Protein AF-A0A8T6NMI8-F1 (afdb_monomer_lite)

Secondary structure (DSSP, 8-state):
--HHHHHHHHHHS-HHHHHHHH---HHHHHHHHH-SS----HHHHHHHHHHHHHH-TTTT--

Sequence (62 aa):
MEVKEIKYLLSDRNLREVSRRTGVSYSTLRNITSNPDPDPSVKTVNKLMEYFSMTCPGLHNG

Foldseek 3Di:
DDLVVLLVVLVPDDLVVLCVQLVPDSVLSCQSNVPPDDDDDPSSVVSSVVVCVVVPVPPVPD

Structure (mmCIF, N/CA/C/O backbone):
data_AF-A0A8T6NMI8-F1
#
_entry.id   AF-A0A8T6NMI8-F1
#
loop_
_atom_site.group_PDB
_atom_site.id
_atom_site.type_symbol
_atom_site.label_atom_id
_atom_site.label_alt_id
_atom_site.label_comp_id
_atom_site.label_asym_id
_atom_site.label_entity_id
_atom_site.label_seq_id
_atom_site.pdbx_PDB_ins_code
_atom_site.Cartn_x
_atom_site.Cartn_y
_atom_site.Cartn_z
_atom_site.occupancy
_atom_site.B_iso_or_equiv
_atom_site.auth_seq_id
_atom_site.auth_comp_id
_atom_site.auth_asym_id
_atom_site.auth_atom_id
_atom_site.pdbx_PDB_model_num
ATOM 1 N N . MET A 1 1 ? 10.897 -7.169 1.667 1.00 68.50 1 MET A N 1
ATOM 2 C CA . MET A 1 1 ? 9.999 -6.358 0.831 1.00 68.50 1 MET A CA 1
ATOM 3 C C . MET A 1 1 ? 10.013 -4.934 1.347 1.00 68.50 1 MET A C 1
ATOM 5 O O . MET A 1 1 ? 9.495 -4.671 2.429 1.00 68.50 1 MET A O 1
ATOM 9 N N . GLU A 1 2 ? 10.659 -4.041 0.613 1.00 79.19 2 GLU A N 1
ATOM 10 C CA . GLU A 1 2 ? 10.695 -2.611 0.926 1.00 79.19 2 GLU A CA 1
ATOM 11 C C . GLU A 1 2 ? 9.453 -1.880 0.384 1.00 79.19 2 GLU A C 1
ATOM 13 O O . GLU A 1 2 ? 8.786 -2.340 -0.546 1.00 79.19 2 GLU A O 1
ATOM 18 N N . VAL A 1 3 ? 9.155 -0.685 0.913 1.00 80.44 3 VAL A N 1
ATOM 19 C CA . VAL A 1 3 ? 8.048 0.163 0.417 1.00 80.44 3 VAL A CA 1
ATOM 20 C C . VAL A 1 3 ? 8.216 0.493 -1.076 1.00 80.44 3 VAL A C 1
ATOM 22 O O . VAL A 1 3 ? 7.230 0.589 -1.808 1.00 80.44 3 VAL A O 1
ATOM 25 N N . LYS A 1 4 ? 9.462 0.590 -1.560 1.00 81.81 4 LYS A N 1
ATOM 26 C CA . LYS A 1 4 ? 9.780 0.779 -2.984 1.00 81.81 4 LYS A CA 1
ATOM 27 C C . LYS A 1 4 ? 9.343 -0.404 -3.856 1.00 81.81 4 LYS A C 1
ATOM 29 O O . LYS A 1 4 ? 8.789 -0.178 -4.929 1.00 81.81 4 LYS A O 1
ATOM 34 N N . GLU A 1 5 ? 9.522 -1.642 -3.394 1.00 84.00 5 GLU A N 1
ATOM 35 C CA . GLU A 1 5 ? 9.027 -2.832 -4.106 1.00 84.00 5 GLU A CA 1
ATOM 36 C C . GLU A 1 5 ? 7.499 -2.858 -4.133 1.00 84.00 5 GLU A C 1
ATOM 38 O O . GLU A 1 5 ? 6.899 -3.077 -5.182 1.00 84.00 5 GLU A O 1
ATOM 43 N N . ILE A 1 6 ? 6.854 -2.558 -3.000 1.00 85.44 6 ILE A N 1
ATOM 44 C CA . ILE A 1 6 ? 5.389 -2.458 -2.911 1.00 85.44 6 ILE A CA 1
ATOM 45 C C . ILE A 1 6 ? 4.863 -1.422 -3.906 1.00 85.44 6 ILE A C 1
ATOM 47 O O . ILE A 1 6 ? 3.882 -1.675 -4.602 1.00 85.44 6 ILE A O 1
ATOM 51 N N . LYS A 1 7 ? 5.525 -0.267 -4.007 1.00 87.44 7 LYS A N 1
ATOM 52 C CA . LYS A 1 7 ? 5.184 0.782 -4.972 1.00 87.44 7 LYS A CA 1
ATOM 53 C C . LYS A 1 7 ? 5.296 0.292 -6.417 1.00 87.44 7 LYS A C 1
ATOM 55 O O . LYS A 1 7 ? 4.400 0.569 -7.216 1.00 87.44 7 LYS A O 1
ATOM 60 N N . TYR A 1 8 ? 6.360 -0.437 -6.747 1.00 86.56 8 TYR A N 1
ATOM 61 C CA . TYR A 1 8 ? 6.545 -1.019 -8.076 1.00 86.56 8 TYR A CA 1
ATOM 62 C C . TYR A 1 8 ? 5.440 -2.036 -8.400 1.00 86.56 8 TYR A C 1
ATOM 64 O O . TYR A 1 8 ? 4.747 -1.900 -9.406 1.00 86.56 8 TYR A O 1
ATOM 72 N N . LEU A 1 9 ? 5.181 -2.975 -7.486 1.00 86.75 9 LEU A N 1
ATOM 73 C CA . LEU A 1 9 ? 4.134 -3.992 -7.625 1.00 86.75 9 LEU A CA 1
ATOM 74 C C . LEU A 1 9 ? 2.724 -3.397 -7.705 1.00 86.75 9 LEU A C 1
ATOM 76 O O . LEU A 1 9 ? 1.866 -3.919 -8.413 1.00 86.75 9 LEU A O 1
ATOM 80 N N . LEU A 1 10 ? 2.463 -2.311 -6.976 1.00 87.75 10 LEU A N 1
ATOM 81 C CA . LEU A 1 10 ? 1.195 -1.591 -7.061 1.00 87.75 10 LEU A CA 1
ATOM 82 C C . LEU A 1 10 ? 1.035 -0.858 -8.393 1.00 87.75 10 LEU A C 1
ATOM 84 O O . LEU A 1 10 ? -0.088 -0.763 -8.877 1.00 87.75 10 LEU A O 1
ATOM 88 N N . SER A 1 11 ? 2.123 -0.353 -8.979 1.00 85.50 11 SER A N 1
ATOM 89 C CA . SER A 1 11 ? 2.078 0.391 -10.246 1.00 85.50 11 SER A CA 1
ATOM 90 C C . SER A 1 11 ? 1.730 -0.503 -11.438 1.00 85.50 11 SER A C 1
ATOM 92 O O . SER A 1 11 ? 1.085 -0.039 -12.373 1.00 85.50 11 SER A O 1
ATOM 94 N N . ASP A 1 12 ? 2.105 -1.781 -11.381 1.00 84.69 12 ASP A N 1
ATOM 95 C CA . ASP A 1 12 ? 1.773 -2.783 -12.401 1.00 84.69 12 ASP A CA 1
ATOM 96 C C . ASP A 1 12 ? 0.353 -3.372 -12.234 1.00 84.69 12 ASP A C 1
ATOM 98 O O . ASP A 1 12 ? -0.220 -3.951 -13.156 1.00 84.69 12 ASP A O 1
ATOM 102 N N . ARG A 1 13 ? -0.274 -3.201 -11.061 1.00 84.12 13 ARG A N 1
ATOM 103 C CA . ARG A 1 13 ? -1.560 -3.833 -10.731 1.00 84.12 13 ARG A CA 1
ATOM 104 C C . ARG A 1 13 ? -2.748 -2.879 -10.736 1.00 84.12 13 ARG A C 1
ATOM 106 O O . ARG A 1 13 ? -2.659 -1.674 -10.524 1.00 84.12 13 ARG A O 1
ATOM 113 N N . ASN A 1 14 ? -3.938 -3.465 -10.876 1.00 89.94 14 ASN A N 1
ATOM 114 C CA . ASN A 1 14 ? -5.186 -2.726 -10.741 1.00 89.94 14 ASN A CA 1
ATOM 115 C C . ASN A 1 14 ? -5.458 -2.363 -9.270 1.00 89.94 14 ASN A C 1
ATOM 117 O O . ASN A 1 14 ? -5.932 -3.188 -8.484 1.00 89.94 14 ASN A O 1
ATOM 121 N N . LEU A 1 15 ? -5.223 -1.097 -8.917 1.00 90.50 15 LEU A N 1
ATOM 122 C CA . LEU A 1 15 ? -5.416 -0.572 -7.562 1.00 90.50 15 LEU A CA 1
ATOM 123 C C . LEU A 1 15 ? -6.841 -0.775 -7.015 1.00 90.50 15 LEU A C 1
ATOM 125 O O . LEU A 1 15 ? -7.011 -0.882 -5.803 1.00 90.50 15 LEU A O 1
ATOM 129 N N . ARG A 1 16 ? -7.878 -0.855 -7.867 1.00 91.31 16 ARG A N 1
ATOM 130 C CA . ARG A 1 16 ? -9.253 -1.134 -7.403 1.00 91.31 16 ARG A CA 1
ATOM 131 C C . ARG A 1 16 ? -9.390 -2.555 -6.868 1.00 91.31 16 ARG A C 1
ATOM 133 O O . ARG A 1 16 ? -10.009 -2.752 -5.827 1.00 91.31 16 ARG A O 1
ATOM 140 N N . GLU A 1 17 ? -8.796 -3.527 -7.552 1.00 90.69 17 GLU A N 1
ATOM 141 C CA . GLU A 1 17 ? -8.819 -4.925 -7.110 1.00 90.69 17 GLU A CA 1
ATOM 142 C C . GLU A 1 17 ? -7.952 -5.115 -5.861 1.00 90.69 17 GLU A C 1
ATOM 144 O O . GLU A 1 17 ? -8.377 -5.748 -4.895 1.00 90.69 17 GLU A O 1
ATOM 149 N N . VAL A 1 18 ? -6.773 -4.484 -5.824 1.00 90.88 18 VAL A N 1
ATOM 150 C CA . VAL A 1 18 ? -5.921 -4.502 -4.625 1.00 90.88 18 VAL A CA 1
ATOM 151 C C . VAL A 1 18 ? -6.661 -3.887 -3.437 1.00 90.88 18 VAL A C 1
ATOM 153 O O . VAL A 1 18 ? -6.665 -4.465 -2.352 1.00 90.88 18 VAL A O 1
ATOM 156 N N . SER A 1 19 ? -7.352 -2.762 -3.635 1.00 93.19 19 SER A N 1
ATOM 157 C CA . SER A 1 19 ? -8.161 -2.129 -2.590 1.00 93.19 19 SER A CA 1
ATOM 158 C C . SER A 1 19 ? -9.250 -3.065 -2.064 1.00 93.19 19 SER A C 1
ATOM 160 O O . SER A 1 19 ? -9.393 -3.220 -0.851 1.00 93.19 19 SER A O 1
ATOM 162 N N . ARG A 1 20 ? -9.958 -3.759 -2.963 1.00 92.06 20 ARG A N 1
ATOM 163 C CA . ARG A 1 20 ? -11.013 -4.713 -2.604 1.00 92.06 20 ARG A CA 1
ATOM 164 C C . ARG A 1 20 ? -10.484 -5.906 -1.807 1.00 92.06 20 ARG A C 1
ATOM 166 O O . ARG A 1 20 ? -11.121 -6.309 -0.840 1.00 92.06 20 ARG A O 1
ATOM 173 N N . ARG A 1 21 ? -9.337 -6.467 -2.199 1.00 91.38 21 ARG A N 1
ATOM 174 C CA . ARG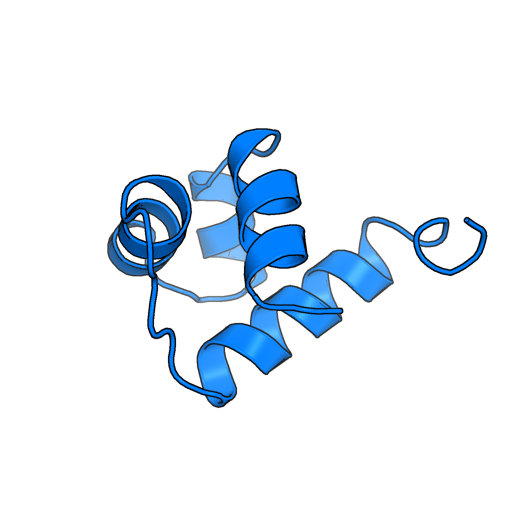 A 1 21 ? -8.763 -7.662 -1.558 1.00 91.38 21 ARG A CA 1
ATOM 175 C C . ARG A 1 21 ? -8.048 -7.365 -0.243 1.00 91.38 21 ARG A C 1
ATOM 177 O O . ARG A 1 21 ? -8.137 -8.154 0.686 1.00 91.38 21 ARG A O 1
ATOM 184 N N . THR A 1 22 ? -7.361 -6.228 -0.150 1.00 90.31 22 THR A N 1
ATOM 185 C CA . THR A 1 22 ? -6.587 -5.847 1.050 1.00 90.31 22 THR A CA 1
ATOM 186 C C . THR A 1 22 ? -7.394 -5.024 2.058 1.00 90.31 22 THR A C 1
ATOM 188 O O . THR A 1 22 ? -6.997 -4.842 3.218 1.00 90.31 22 THR A O 1
ATOM 191 N N . GLY A 1 23 ? -8.524 -4.463 1.619 1.00 92.06 23 GLY A N 1
ATOM 192 C CA . GLY A 1 23 ? -9.283 -3.472 2.376 1.00 92.06 23 GLY A CA 1
ATOM 193 C C . GLY A 1 23 ? -8.492 -2.185 2.635 1.00 92.06 23 GLY A C 1
ATOM 194 O O . GLY A 1 23 ? -8.788 -1.472 3.592 1.00 92.06 23 GLY A O 1
ATOM 195 N N . VAL A 1 24 ? -7.436 -1.919 1.860 1.00 92.25 24 VAL A N 1
ATOM 196 C CA . VAL A 1 24 ? -6.727 -0.633 1.853 1.00 92.25 24 VAL A CA 1
ATOM 197 C C . VAL A 1 24 ? -7.456 0.299 0.895 1.00 92.25 24 VAL A C 1
ATOM 199 O O . VAL A 1 24 ? -7.803 -0.097 -0.214 1.00 92.25 24 VAL A O 1
ATOM 202 N N . SER A 1 25 ? -7.699 1.544 1.289 1.00 92.25 25 SER A N 1
ATOM 203 C CA . SER A 1 25 ? -8.419 2.504 0.448 1.00 92.25 25 SER A CA 1
ATOM 204 C C . SER A 1 25 ? -7.668 2.794 -0.852 1.00 92.25 25 SER A C 1
ATOM 206 O O . SER A 1 25 ? -6.456 3.013 -0.839 1.00 92.25 25 SER A O 1
ATOM 208 N N . TYR A 1 26 ? -8.396 2.895 -1.966 1.00 91.31 26 TYR A N 1
ATOM 209 C CA . TYR A 1 2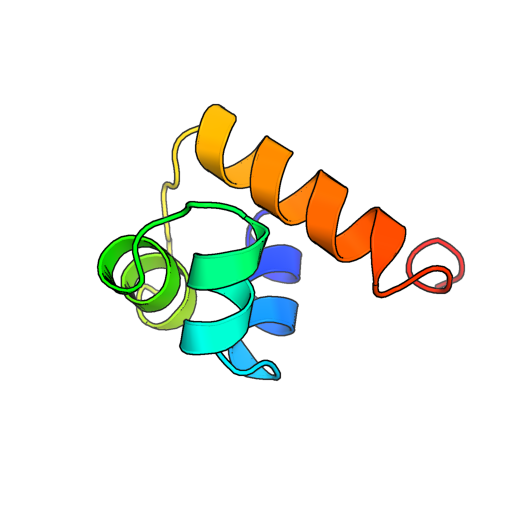6 ? -7.826 3.269 -3.266 1.00 91.31 26 TYR A CA 1
ATOM 210 C C . TYR A 1 26 ? -6.980 4.549 -3.193 1.00 91.31 26 TYR A C 1
ATOM 212 O O . TYR A 1 26 ? -5.903 4.607 -3.775 1.00 91.31 26 TYR A O 1
ATOM 220 N N . SER A 1 27 ? -7.424 5.555 -2.433 1.00 90.50 27 SER A N 1
ATOM 221 C CA . SER A 1 27 ? -6.679 6.804 -2.229 1.00 90.50 27 SER A CA 1
ATOM 222 C C . SER A 1 27 ? -5.308 6.574 -1.590 1.00 90.50 27 SER A C 1
ATOM 224 O O . SER A 1 27 ? -4.332 7.186 -2.009 1.00 90.50 27 SER A O 1
ATOM 226 N N . THR A 1 28 ? -5.215 5.660 -0.620 1.00 91.00 28 THR A N 1
ATOM 227 C CA . THR A 1 28 ? -3.951 5.278 0.024 1.00 91.00 28 THR A CA 1
ATOM 228 C C . THR A 1 28 ? -3.039 4.559 -0.960 1.00 91.00 28 THR A C 1
ATOM 230 O O . THR A 1 28 ? -1.868 4.905 -1.063 1.00 91.00 28 THR A O 1
ATOM 233 N N . LEU A 1 29 ? -3.576 3.612 -1.734 1.00 91.50 29 LEU A N 1
ATOM 234 C CA . LEU A 1 29 ? -2.807 2.910 -2.765 1.00 91.50 29 LEU A CA 1
ATOM 235 C C . LEU A 1 29 ? -2.278 3.875 -3.828 1.00 91.50 29 LEU A C 1
ATOM 237 O O . LEU A 1 29 ? -1.100 3.836 -4.167 1.00 91.50 29 LEU A O 1
ATOM 241 N N . ARG A 1 30 ? -3.132 4.793 -4.291 1.00 91.00 30 ARG A N 1
ATOM 242 C CA . ARG A 1 30 ? -2.760 5.836 -5.246 1.00 91.00 30 ARG A CA 1
ATOM 243 C C . ARG A 1 30 ? -1.691 6.766 -4.676 1.00 91.00 30 ARG A C 1
ATOM 245 O O . ARG A 1 30 ? -0.771 7.132 -5.399 1.00 91.00 30 ARG A O 1
ATOM 252 N N . ASN A 1 31 ? -1.784 7.122 -3.394 1.00 90.31 31 ASN A N 1
ATOM 253 C CA . ASN A 1 31 ? -0.750 7.907 -2.723 1.00 90.31 31 ASN A CA 1
ATOM 254 C C . ASN A 1 31 ? 0.593 7.166 -2.722 1.00 90.31 31 ASN A C 1
ATOM 256 O O . ASN A 1 31 ? 1.608 7.763 -3.051 1.00 90.31 31 ASN A O 1
ATOM 260 N N . ILE A 1 32 ? 0.592 5.857 -2.446 1.00 89.19 32 ILE A N 1
ATOM 261 C CA . ILE A 1 32 ? 1.808 5.032 -2.478 1.00 89.19 32 ILE A CA 1
ATOM 262 C C . ILE A 1 32 ? 2.423 4.996 -3.884 1.00 89.19 32 ILE A C 1
ATOM 264 O O . ILE A 1 32 ? 3.634 5.141 -4.029 1.00 89.19 32 ILE A O 1
ATOM 268 N N . THR A 1 33 ? 1.605 4.841 -4.929 1.00 89.19 33 THR A N 1
ATOM 269 C CA . THR A 1 33 ? 2.104 4.791 -6.313 1.00 89.19 33 THR A CA 1
ATOM 270 C C . THR A 1 33 ? 2.565 6.145 -6.843 1.00 89.19 33 THR A C 1
ATOM 272 O O . THR A 1 33 ? 3.563 6.219 -7.554 1.00 89.19 33 THR A O 1
ATOM 275 N N . SER A 1 34 ? 1.846 7.223 -6.521 1.00 87.50 34 SER A N 1
ATOM 276 C CA . SER A 1 34 ? 2.089 8.548 -7.100 1.00 87.50 34 SER A CA 1
ATOM 277 C C . SER A 1 34 ? 3.104 9.381 -6.317 1.00 87.50 34 SER A C 1
ATOM 279 O O . SER A 1 34 ? 3.740 10.249 -6.907 1.00 87.50 34 SER A O 1
ATOM 281 N N . ASN A 1 35 ? 3.278 9.140 -5.015 1.00 87.00 35 ASN A N 1
ATOM 282 C CA . ASN A 1 35 ? 4.238 9.882 -4.203 1.00 87.00 35 ASN A CA 1
ATOM 283 C C . ASN A 1 35 ? 5.662 9.319 -4.413 1.00 87.00 35 ASN A C 1
ATOM 285 O O . ASN A 1 35 ? 5.837 8.096 -4.355 1.00 87.00 35 ASN A O 1
ATOM 289 N N . PRO A 1 36 ? 6.689 10.146 -4.696 1.00 79.88 36 PRO A N 1
ATOM 290 C CA . PRO A 1 36 ? 8.084 9.703 -4.770 1.00 79.88 36 PRO A CA 1
ATOM 291 C C . PRO A 1 36 ? 8.569 9.025 -3.484 1.00 79.88 36 PRO A C 1
ATOM 293 O O . PRO A 1 36 ? 9.224 7.988 -3.596 1.00 79.88 36 PRO A O 1
ATOM 296 N N . ASP A 1 37 ? 8.172 9.546 -2.320 1.00 82.06 37 ASP A N 1
ATOM 297 C CA . ASP A 1 37 ? 8.531 9.030 -0.995 1.00 82.06 37 ASP A CA 1
ATOM 298 C C . ASP A 1 37 ? 7.254 8.780 -0.171 1.00 82.06 37 ASP A C 1
ATOM 300 O O . ASP A 1 37 ? 6.779 9.643 0.571 1.00 82.06 37 ASP A O 1
ATOM 304 N N . PRO A 1 38 ? 6.573 7.647 -0.408 1.00 81.38 38 PRO A N 1
ATOM 305 C CA . PRO A 1 38 ? 5.352 7.334 0.305 1.00 81.38 38 PRO A CA 1
ATOM 306 C C . PRO A 1 38 ? 5.673 6.814 1.708 1.00 81.38 38 PRO A C 1
ATOM 308 O O . PRO A 1 38 ? 6.431 5.859 1.854 1.00 81.38 38 PRO A O 1
ATOM 311 N N . ASP A 1 39 ? 4.993 7.369 2.710 1.00 84.31 39 ASP A N 1
ATOM 312 C CA . ASP A 1 39 ? 5.032 6.899 4.101 1.00 84.31 39 ASP A CA 1
ATOM 313 C C . ASP A 1 39 ? 3.702 6.208 4.479 1.00 84.31 39 ASP A C 1
ATOM 315 O O . ASP A 1 39 ? 2.825 6.795 5.121 1.00 84.31 39 ASP A O 1
ATOM 319 N N . PRO A 1 40 ? 3.433 4.985 3.980 1.00 84.75 40 PRO A N 1
ATOM 320 C CA . PRO A 1 40 ? 2.263 4.228 4.391 1.00 84.75 40 PRO A CA 1
ATOM 321 C C . PRO A 1 40 ? 2.449 3.680 5.806 1.00 84.75 40 PRO A C 1
ATOM 323 O O . PRO A 1 40 ? 3.519 3.213 6.185 1.00 84.75 40 PRO A O 1
ATOM 326 N N . SER A 1 41 ? 1.360 3.628 6.572 1.00 88.69 41 SER A N 1
ATOM 327 C CA . SER A 1 41 ? 1.396 3.023 7.904 1.00 88.69 41 SER A CA 1
ATOM 328 C C . SER A 1 41 ? 1.839 1.557 7.852 1.00 88.69 41 SER A C 1
ATOM 330 O O . SER A 1 41 ? 1.473 0.818 6.933 1.00 88.69 41 SER A O 1
ATOM 332 N N . VAL A 1 42 ? 2.533 1.094 8.897 1.00 87.31 42 VAL A N 1
ATOM 333 C CA . VAL A 1 42 ? 2.997 -0.304 9.028 1.00 87.31 42 VAL A CA 1
ATOM 334 C C . VAL A 1 42 ? 1.858 -1.309 8.808 1.00 87.31 42 VAL A C 1
ATOM 336 O O . VAL A 1 42 ? 2.030 -2.331 8.150 1.00 87.31 42 VAL A O 1
ATOM 339 N N . LYS A 1 43 ? 0.643 -0.989 9.272 1.00 90.06 43 LYS A N 1
ATOM 340 C CA . LYS A 1 43 ? -0.559 -1.808 9.041 1.00 90.06 43 LYS A CA 1
ATOM 341 C C . LYS A 1 43 ? -0.908 -1.945 7.554 1.00 90.06 43 LYS A C 1
ATOM 343 O O . LYS A 1 43 ? -1.332 -3.013 7.121 1.00 90.06 43 LYS A O 1
ATOM 348 N N . THR A 1 44 ? -0.756 -0.871 6.784 1.00 90.19 44 THR A N 1
ATOM 349 C CA . THR A 1 44 ? -0.991 -0.866 5.333 1.00 90.19 44 THR A CA 1
ATOM 350 C C . THR A 1 44 ? 0.068 -1.691 4.617 1.00 90.19 44 THR A C 1
ATOM 352 O O . THR A 1 44 ? -0.274 -2.513 3.771 1.00 90.19 44 THR A O 1
ATOM 355 N N . VAL A 1 45 ? 1.334 -1.518 5.005 1.00 89.25 45 VAL A N 1
ATOM 356 C CA . VAL A 1 45 ? 2.463 -2.291 4.474 1.00 89.25 45 VAL A CA 1
ATOM 357 C C . VAL A 1 45 ? 2.245 -3.786 4.701 1.00 89.25 45 VAL A C 1
ATOM 359 O O . VAL A 1 45 ? 2.263 -4.542 3.738 1.00 89.25 45 VAL A O 1
ATOM 362 N N . ASN A 1 46 ? 1.917 -4.204 5.927 1.00 90.69 46 ASN A N 1
ATOM 363 C CA . ASN A 1 46 ? 1.674 -5.614 6.245 1.00 90.69 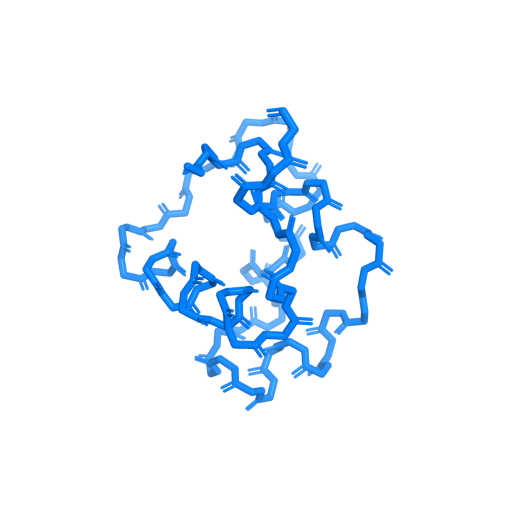46 ASN A CA 1
ATOM 364 C C . ASN A 1 46 ? 0.539 -6.226 5.411 1.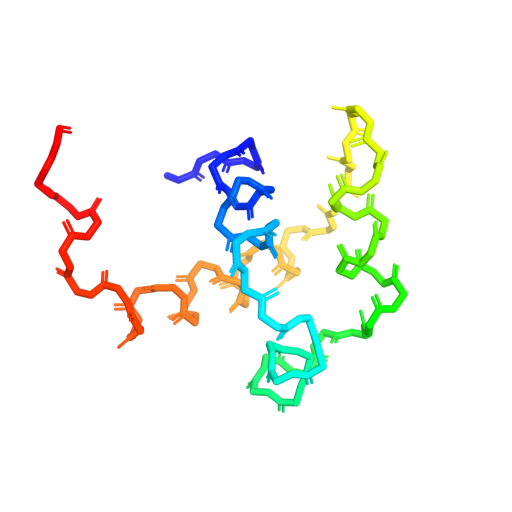00 90.69 46 ASN A C 1
ATOM 366 O O . ASN A 1 46 ? 0.697 -7.314 4.866 1.00 90.69 46 ASN A O 1
ATOM 370 N N . LYS A 1 47 ? -0.580 -5.509 5.241 1.00 91.62 47 LYS A N 1
ATOM 371 C CA . LYS A 1 47 ? -1.695 -5.961 4.388 1.00 91.62 47 LYS A CA 1
ATOM 372 C C . LYS A 1 47 ? -1.283 -6.151 2.928 1.00 91.62 47 LYS A C 1
ATOM 374 O O . LYS A 1 4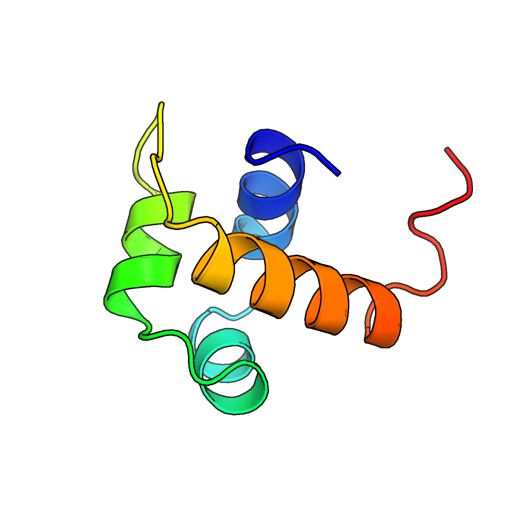7 ? -1.728 -7.089 2.272 1.00 91.62 47 LYS A O 1
ATOM 379 N N . LEU A 1 48 ? -0.469 -5.236 2.409 1.00 89.50 48 LEU A N 1
ATOM 380 C CA . LEU A 1 48 ? 0.032 -5.307 1.041 1.00 89.50 48 LEU A CA 1
ATOM 381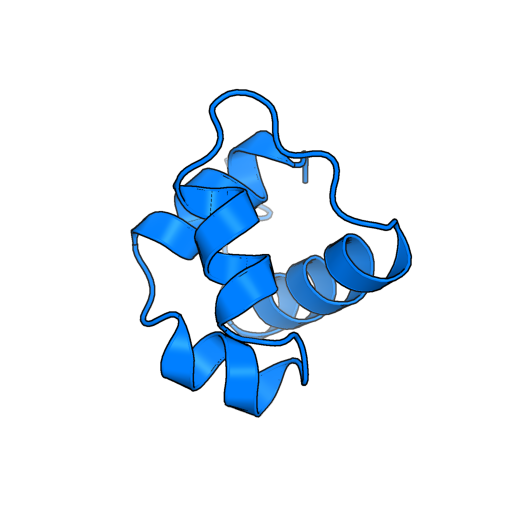 C C . LEU A 1 48 ? 1.025 -6.458 0.881 1.00 89.50 48 LEU A C 1
ATOM 383 O O . LEU A 1 48 ? 0.902 -7.224 -0.068 1.00 89.50 48 LEU A O 1
ATOM 387 N N . MET A 1 49 ? 1.948 -6.622 1.828 1.00 88.19 49 MET A N 1
ATOM 388 C CA . MET A 1 49 ? 2.898 -7.734 1.845 1.00 88.19 49 MET A CA 1
ATOM 389 C C . MET A 1 49 ? 2.190 -9.089 1.874 1.00 88.19 49 MET A C 1
ATOM 391 O O . MET A 1 49 ? 2.540 -9.964 1.090 1.00 88.19 49 MET A O 1
ATOM 395 N N . GLU A 1 50 ? 1.171 -9.252 2.720 1.00 89.50 50 GLU A N 1
ATOM 396 C CA . GLU A 1 50 ? 0.374 -10.482 2.789 1.00 89.50 50 GLU A CA 1
ATOM 397 C C . GLU A 1 50 ? -0.321 -10.771 1.450 1.00 89.50 50 GLU A C 1
ATOM 399 O O . GLU A 1 50 ? -0.206 -11.867 0.899 1.00 89.50 50 GLU A O 1
ATOM 404 N N . TYR A 1 51 ? -0.958 -9.757 0.861 1.00 89.94 51 TYR A N 1
ATOM 405 C CA . TYR A 1 51 ? -1.579 -9.874 -0.456 1.00 89.94 51 TYR A CA 1
ATOM 406 C C . TYR A 1 51 ? -0.587 -10.265 -1.554 1.00 89.94 51 TYR A C 1
ATOM 408 O O . TYR A 1 51 ? -0.883 -11.133 -2.380 1.00 89.94 51 TYR A O 1
ATOM 416 N N . PHE A 1 52 ? 0.594 -9.648 -1.580 1.00 87.44 52 PHE A N 1
ATOM 417 C CA . PHE A 1 52 ? 1.623 -9.976 -2.561 1.00 87.44 52 PHE A CA 1
ATOM 418 C C . PHE A 1 52 ? 2.243 -11.347 -2.307 1.00 87.44 52 PHE A C 1
ATOM 420 O O . PHE A 1 52 ? 2.506 -12.058 -3.267 1.00 87.44 52 PHE A O 1
ATOM 427 N N . SER A 1 53 ? 2.388 -11.778 -1.056 1.00 86.06 53 SER A N 1
ATOM 428 C CA . SER A 1 53 ? 2.835 -13.135 -0.733 1.00 86.06 53 SER A CA 1
ATOM 429 C C . SER A 1 53 ? 1.863 -14.194 -1.273 1.00 86.06 53 SER A C 1
ATOM 431 O O . SER A 1 53 ? 2.291 -15.184 -1.860 1.00 86.06 53 SER A O 1
ATOM 433 N N . MET A 1 54 ? 0.552 -13.944 -1.184 1.00 84.75 54 MET A N 1
ATOM 434 C CA . MET A 1 54 ? -0.473 -14.853 -1.716 1.00 84.75 54 MET A CA 1
ATOM 435 C C . MET A 1 54 ? -0.613 -14.806 -3.244 1.00 84.75 54 MET A C 1
ATOM 437 O O . MET A 1 54 ? -0.968 -15.805 -3.865 1.00 84.75 54 MET A O 1
ATOM 441 N N . THR A 1 55 ? -0.389 -13.644 -3.867 1.00 83.94 55 THR A N 1
ATOM 442 C CA . THR A 1 55 ? -0.649 -13.430 -5.307 1.00 83.94 55 THR A CA 1
ATOM 443 C C . THR A 1 55 ? 0.600 -13.399 -6.187 1.00 83.94 55 THR A C 1
ATOM 445 O O . THR A 1 55 ? 0.469 -13.406 -7.412 1.00 83.94 55 THR A O 1
ATOM 448 N N . CYS A 1 56 ? 1.790 -13.370 -5.587 1.00 75.94 56 CYS A N 1
ATOM 449 C CA . CYS A 1 56 ? 3.101 -13.501 -6.222 1.00 75.94 56 CYS A CA 1
ATOM 450 C C . CYS A 1 56 ? 3.942 -14.550 -5.467 1.00 75.94 56 CYS A C 1
ATOM 452 O O . CYS A 1 56 ? 4.934 -14.191 -4.829 1.00 75.94 56 CYS A O 1
ATOM 454 N N . PRO A 1 57 ? 3.623 -15.853 -5.565 1.00 64.19 57 PRO A N 1
ATOM 455 C CA . PRO A 1 57 ? 4.410 -16.900 -4.904 1.00 64.19 57 PRO A CA 1
ATOM 456 C C . PRO A 1 57 ? 5.872 -16.998 -5.399 1.00 64.19 57 PRO A C 1
ATOM 458 O O . PRO A 1 57 ? 6.672 -17.711 -4.804 1.00 64.19 57 PRO A O 1
ATOM 461 N N . GLY A 1 58 ? 6.246 -16.276 -6.464 1.00 61.69 58 GLY A N 1
ATOM 462 C CA . GLY A 1 58 ? 7.608 -16.220 -7.009 1.00 61.69 58 GLY A CA 1
ATOM 463 C C . GLY A 1 58 ? 8.492 -15.078 -6.493 1.00 61.69 58 GLY A C 1
ATOM 464 O O . GLY A 1 58 ? 9.667 -15.047 -6.839 1.00 61.69 58 GLY A O 1
ATOM 465 N N . LEU A 1 59 ? 7.982 -14.154 -5.665 1.00 62.62 59 LEU A N 1
ATOM 466 C CA . LEU A 1 59 ? 8.754 -12.970 -5.247 1.00 62.62 59 LEU A CA 1
ATOM 467 C C . LEU A 1 59 ? 9.924 -13.277 -4.281 1.00 62.62 59 LEU A C 1
ATOM 469 O O . LEU A 1 59 ? 10.642 -12.369 -3.886 1.00 62.62 59 LEU A O 1
ATOM 473 N N . HIS A 1 60 ? 10.103 -14.542 -3.885 1.00 50.47 60 HIS A N 1
ATOM 474 C CA . HIS A 1 60 ? 11.189 -15.015 -3.017 1.00 50.47 60 HIS A CA 1
ATOM 475 C C . HIS A 1 60 ? 12.419 -15.558 -3.773 1.00 50.47 60 HIS A C 1
ATOM 477 O O . HIS A 1 60 ? 13.373 -15.974 -3.122 1.00 50.47 60 HIS A O 1
ATOM 483 N N . ASN A 1 61 ? 12.422 -15.575 -5.112 1.00 41.47 61 ASN A N 1
ATOM 484 C CA . ASN A 1 61 ? 13.563 -16.052 -5.903 1.00 41.47 61 ASN A CA 1
ATOM 485 C C . ASN A 1 61 ? 14.010 -14.978 -6.904 1.00 41.47 61 ASN A C 1
ATOM 487 O O . ASN A 1 61 ? 13.568 -14.975 -8.053 1.00 41.47 61 ASN A O 1
ATOM 491 N N . GLY A 1 62 ? 14.869 -14.064 -6.455 1.00 39.66 62 GLY A N 1
ATOM 492 C CA . GLY A 1 62 ? 15.535 -13.052 -7.274 1.00 39.66 62 GLY A CA 1
ATOM 493 C C . GLY A 1 62 ? 16.716 -12.468 -6.527 1.00 39.66 62 GLY A C 1
ATOM 494 O O . GLY A 1 62 ? 16.469 -11.940 -5.422 1.00 39.66 62 GLY A O 1
#

pLDDT: mean 84.08, std 11.41, range [39.66, 93.19]

Radius of gyration: 10.65 Å; chains: 1; bounding box: 26×27×21 Å